Protein AF-A0A9X1LJQ0-F1 (afdb_monomer_lite)

Organism: NCBI:txid2881336

Structure (mmCIF, N/CA/C/O backbone):
data_AF-A0A9X1LJQ0-F1
#
_entry.id   AF-A0A9X1LJQ0-F1
#
loop_
_atom_site.group_PDB
_atom_site.id
_atom_site.type_symbol
_atom_site.label_atom_id
_atom_site.label_alt_id
_atom_site.label_comp_id
_atom_site.label_asym_id
_atom_site.label_entity_id
_atom_site.label_seq_id
_atom_site.pdbx_PDB_ins_code
_atom_site.Cartn_x
_atom_site.Cartn_y
_atom_site.Cartn_z
_atom_site.occupancy
_atom_site.B_iso_or_equiv
_atom_site.auth_seq_id
_atom_site.auth_comp_id
_atom_site.auth_asym_id
_atom_site.auth_atom_id
_atom_site.pdbx_PDB_model_num
ATOM 1 N N . MET A 1 1 ? -17.582 10.505 -15.658 1.00 40.09 1 MET A N 1
ATOM 2 C CA . MET A 1 1 ? -16.266 9.988 -15.250 1.00 40.09 1 MET A CA 1
ATOM 3 C C . MET A 1 1 ? -16.208 9.747 -13.746 1.00 40.09 1 MET A C 1
ATOM 5 O O . MET A 1 1 ? -15.749 10.615 -13.018 1.00 40.09 1 MET A O 1
ATOM 9 N N . ASP A 1 2 ? -16.638 8.633 -13.162 1.00 39.00 2 ASP A N 1
ATOM 10 C CA . ASP A 1 2 ? -17.648 7.614 -13.486 1.00 39.00 2 ASP A CA 1
ATOM 11 C C . ASP A 1 2 ? -17.983 6.934 -12.155 1.00 39.00 2 ASP A C 1
ATOM 13 O O . ASP A 1 2 ? -17.085 6.609 -11.377 1.00 39.00 2 ASP A O 1
ATOM 17 N N . ARG A 1 3 ? -19.278 6.768 -11.864 1.00 33.69 3 ARG A N 1
ATOM 18 C CA . ARG A 1 3 ? -19.752 6.060 -10.663 1.00 33.69 3 ARG A CA 1
ATOM 19 C C . ARG A 1 3 ? -19.507 4.544 -10.745 1.00 33.69 3 ARG A C 1
ATOM 21 O O . ARG A 1 3 ? -19.522 3.888 -9.714 1.00 33.69 3 ARG A O 1
ATOM 28 N N . GLU A 1 4 ? -19.188 4.015 -11.927 1.00 43.06 4 GLU A N 1
ATOM 29 C CA . GLU A 1 4 ? -18.952 2.581 -12.177 1.00 43.06 4 GLU A CA 1
ATOM 30 C C . GLU A 1 4 ? -17.684 2.018 -11.513 1.00 43.06 4 GLU A C 1
ATOM 32 O O . GLU A 1 4 ? -17.608 0.827 -11.227 1.00 43.06 4 GLU A O 1
ATOM 37 N N . GLY A 1 5 ? -16.686 2.851 -11.200 1.00 44.88 5 GLY A N 1
ATOM 38 C CA . GLY A 1 5 ? -15.472 2.378 -10.519 1.00 44.88 5 GLY A CA 1
ATOM 39 C C . GLY A 1 5 ? -15.666 2.058 -9.030 1.00 44.88 5 GLY A C 1
ATOM 40 O O . GLY A 1 5 ? -14.793 1.439 -8.424 1.00 44.8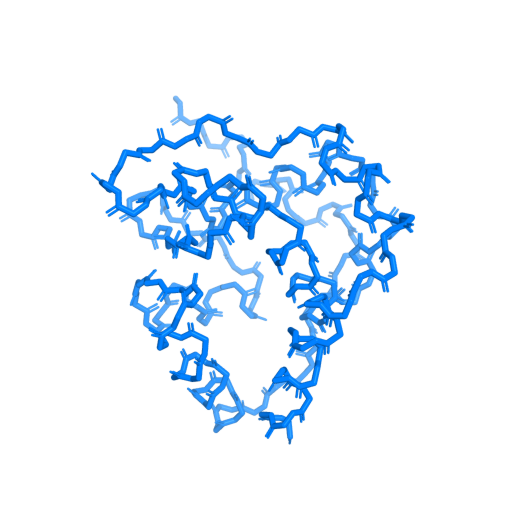8 5 GLY A O 1
ATOM 41 N N . LEU A 1 6 ? -16.775 2.506 -8.428 1.00 43.34 6 LEU A N 1
ATOM 42 C CA . LEU A 1 6 ? -17.034 2.425 -6.985 1.00 43.34 6 LEU A CA 1
ATOM 43 C C . LEU A 1 6 ? -17.690 1.104 -6.565 1.00 43.34 6 LEU A C 1
ATOM 45 O O . LEU A 1 6 ? -17.426 0.626 -5.466 1.00 43.34 6 LEU A O 1
ATOM 49 N N . GLU A 1 7 ? -18.498 0.496 -7.434 1.00 45.16 7 GLU A N 1
ATOM 50 C CA . GLU A 1 7 ? -19.222 -0.747 -7.125 1.00 45.16 7 GLU A CA 1
ATOM 51 C C . GLU A 1 7 ? -18.330 -1.995 -7.259 1.00 45.16 7 GLU A C 1
ATOM 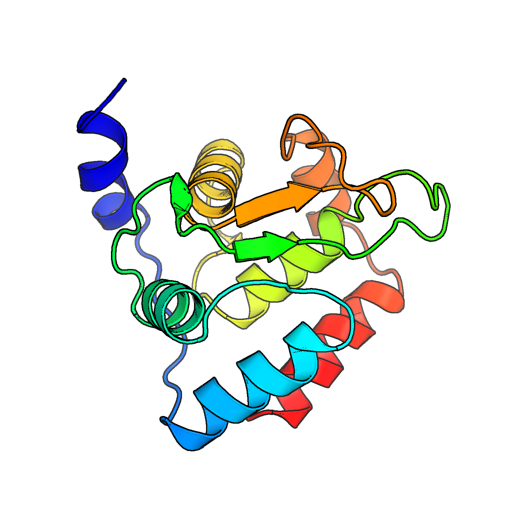53 O O . GLU A 1 7 ? -18.599 -3.024 -6.643 1.00 45.16 7 GLU A O 1
ATOM 58 N N . ASN A 1 8 ? -17.203 -1.896 -7.975 1.00 47.97 8 ASN A N 1
ATOM 59 C CA . ASN A 1 8 ? -16.389 -3.060 -8.332 1.00 47.97 8 ASN A CA 1
ATOM 60 C C . ASN A 1 8 ? -15.375 -3.532 -7.268 1.00 47.97 8 ASN A C 1
ATOM 62 O O . ASN A 1 8 ? -14.842 -4.635 -7.386 1.00 47.97 8 ASN A O 1
ATOM 66 N N . LEU A 1 9 ? -15.117 -2.770 -6.197 1.00 51.72 9 LEU A N 1
ATOM 67 C CA . LEU A 1 9 ? -14.191 -3.222 -5.141 1.00 51.72 9 LEU A CA 1
ATOM 68 C C . LEU A 1 9 ? -14.761 -4.363 -4.285 1.00 51.72 9 LEU A C 1
ATOM 70 O O . LEU A 1 9 ? -13.995 -5.164 -3.748 1.00 51.72 9 LEU A O 1
ATOM 74 N N . HIS A 1 10 ? -16.090 -4.493 -4.218 1.00 52.41 10 HIS A N 1
ATOM 75 C CA . HIS A 1 10 ? -16.757 -5.595 -3.519 1.00 52.41 10 HIS A CA 1
ATOM 76 C C . HIS A 1 10 ? -16.536 -6.973 -4.179 1.00 52.41 10 HIS A C 1
ATOM 78 O O . HIS A 1 10 ? -16.842 -7.990 -3.559 1.00 52.41 10 HIS A O 1
ATOM 84 N N . PHE A 1 11 ? -15.964 -7.040 -5.389 1.00 55.28 11 PHE A N 1
ATOM 85 C CA . PHE A 1 11 ? -15.841 -8.281 -6.166 1.00 55.28 11 PHE A CA 1
ATOM 86 C C . PHE A 1 11 ? -14.497 -9.007 -6.026 1.00 55.28 11 PHE A C 1
ATOM 88 O O . PHE A 1 11 ? -14.370 -10.146 -6.471 1.00 55.28 11 PHE A O 1
ATOM 95 N N . TYR A 1 12 ? -13.488 -8.405 -5.392 1.00 72.00 12 TYR A N 1
ATOM 96 C CA . TYR A 1 12 ? -12.128 -8.963 -5.397 1.00 72.00 12 TYR A CA 1
ATOM 97 C C . TYR A 1 12 ? -11.824 -9.967 -4.276 1.00 72.00 12 TYR A C 1
ATOM 99 O O . TYR A 1 12 ? -10.702 -10.454 -4.190 1.00 72.00 12 TYR A O 1
ATOM 107 N N . ASN A 1 13 ? -12.811 -10.312 -3.439 1.00 81.38 13 ASN A N 1
ATOM 108 C CA . ASN A 1 13 ? -12.666 -11.250 -2.315 1.00 81.38 13 ASN A CA 1
ATOM 109 C C . ASN A 1 13 ? -11.400 -10.991 -1.461 1.00 81.38 13 ASN A C 1
ATOM 111 O O . ASN A 1 13 ? -10.716 -11.918 -1.026 1.00 81.38 13 ASN A O 1
ATOM 115 N N . ILE A 1 14 ? -11.077 -9.710 -1.253 1.00 90.31 14 ILE A N 1
ATOM 116 C CA . ILE A 1 14 ? -9.981 -9.252 -0.394 1.00 90.31 14 ILE A CA 1
ATOM 117 C C . ILE A 1 14 ? -10.519 -8.789 0.953 1.00 90.31 14 ILE A C 1
ATOM 119 O O . ILE A 1 14 ? -11.669 -8.363 1.073 1.00 90.31 14 ILE A O 1
ATOM 123 N N . LYS A 1 15 ? -9.665 -8.842 1.973 1.00 91.88 15 LYS A N 1
ATOM 124 C CA . LYS A 1 15 ? -9.941 -8.274 3.296 1.00 91.88 15 LYS A CA 1
ATOM 125 C C . LYS A 1 15 ? -8.729 -7.486 3.755 1.00 91.88 15 LYS A C 1
ATOM 127 O O . LYS A 1 15 ? -7.608 -7.926 3.530 1.00 91.88 15 LYS A O 1
ATOM 132 N N . ALA A 1 16 ? -8.932 -6.364 4.427 1.00 92.81 16 ALA A N 1
ATOM 133 C CA . ALA A 1 16 ? -7.845 -5.767 5.186 1.00 92.81 16 ALA A CA 1
ATOM 134 C C . ALA A 1 16 ? -7.528 -6.636 6.408 1.00 92.81 16 ALA A C 1
ATOM 136 O O . ALA A 1 16 ? -8.412 -7.307 6.953 1.00 92.81 16 ALA A O 1
ATOM 137 N N . ILE A 1 17 ? -6.266 -6.644 6.829 1.00 94.31 17 ILE A N 1
ATOM 138 C CA . ILE A 1 17 ? -5.898 -7.233 8.116 1.00 94.31 17 ILE A CA 1
ATOM 139 C C . ILE A 1 17 ? -6.614 -6.493 9.257 1.00 94.31 17 ILE A C 1
ATOM 141 O O . ILE A 1 17 ? -6.891 -5.296 9.167 1.00 94.31 17 ILE A O 1
ATOM 145 N N . ALA A 1 18 ? -6.914 -7.205 10.343 1.00 93.00 18 ALA A N 1
ATOM 146 C CA . ALA A 1 18 ? -7.501 -6.588 11.524 1.00 93.00 18 ALA A CA 1
ATOM 147 C C . ALA A 1 18 ? -6.448 -5.718 12.225 1.00 93.00 18 ALA A C 1
ATOM 149 O O . ALA A 1 18 ? -5.435 -6.232 12.697 1.00 93.00 18 ALA A O 1
ATOM 150 N N . LEU A 1 19 ? -6.703 -4.413 12.291 1.00 93.94 19 LEU A N 1
ATOM 151 C CA . LEU A 1 19 ? -5.859 -3.436 12.973 1.00 93.94 19 LEU A CA 1
ATOM 152 C C . LEU A 1 19 ? -6.671 -2.730 14.052 1.00 93.94 19 LEU A C 1
ATOM 154 O O . LEU A 1 19 ? -7.808 -2.321 13.822 1.00 93.94 19 LEU A O 1
ATOM 158 N N . THR A 1 20 ? -6.067 -2.540 15.220 1.00 95.56 20 THR A N 1
ATOM 159 C CA . THR A 1 20 ? -6.572 -1.576 16.202 1.00 95.56 20 THR A CA 1
ATOM 160 C C . THR A 1 20 ? -6.380 -0.148 15.687 1.00 95.56 20 THR A C 1
ATOM 162 O O . THR A 1 20 ? -5.572 0.109 14.787 1.00 95.56 20 THR A O 1
ATOM 165 N N . GLU A 1 21 ? -7.089 0.812 16.280 1.00 94.00 21 GLU A N 1
ATOM 166 C CA . GLU A 1 21 ? -6.897 2.235 15.978 1.00 94.00 21 GLU A CA 1
ATOM 167 C C . GLU A 1 21 ? -5.437 2.660 16.204 1.00 94.00 21 GLU A C 1
ATOM 169 O O . GLU A 1 21 ? -4.819 3.232 15.311 1.00 94.00 21 GLU A O 1
ATOM 174 N N . VAL A 1 22 ? -4.835 2.242 17.324 1.00 96.25 22 VAL A N 1
ATOM 175 C CA . VAL A 1 22 ? -3.431 2.535 17.662 1.00 96.25 22 VAL A CA 1
ATOM 176 C C . VAL A 1 22 ? -2.455 1.988 16.611 1.00 96.25 22 VAL A C 1
ATOM 178 O O . VAL A 1 22 ? -1.521 2.687 16.215 1.00 96.25 22 VAL A O 1
ATOM 181 N N . GLN A 1 23 ? -2.656 0.757 16.126 1.00 97.00 23 GLN A N 1
ATOM 182 C CA . GLN A 1 23 ? -1.818 0.182 15.061 1.00 97.00 23 GLN A CA 1
ATOM 183 C C . GLN A 1 23 ? -2.015 0.917 13.729 1.00 97.00 23 GLN A C 1
ATOM 185 O O . GLN A 1 23 ? -1.045 1.169 13.013 1.00 97.00 23 GLN A O 1
ATOM 190 N N . THR A 1 24 ? -3.252 1.307 13.411 1.00 97.06 24 THR A N 1
ATOM 191 C CA . THR A 1 24 ? -3.582 2.053 12.187 1.00 97.06 24 THR A CA 1
ATOM 192 C C . THR A 1 24 ? -2.914 3.429 12.185 1.00 97.06 24 THR A C 1
ATOM 194 O O . THR A 1 24 ? -2.277 3.807 11.200 1.00 97.06 24 THR A O 1
ATOM 197 N N . GLU A 1 25 ? -2.980 4.158 13.301 1.00 96.94 25 GLU A N 1
ATOM 198 C CA . GLU A 1 25 ? -2.285 5.437 13.480 1.00 96.94 25 GLU A CA 1
ATOM 199 C C . GLU A 1 25 ? -0.767 5.284 13.395 1.00 96.94 25 GLU A C 1
ATOM 201 O O . GLU A 1 25 ? -0.092 6.086 12.743 1.00 96.94 25 GLU A O 1
ATOM 206 N N . LYS A 1 26 ? -0.216 4.243 14.032 1.00 97.62 26 LYS A N 1
ATOM 207 C CA . LYS A 1 26 ? 1.221 3.957 14.000 1.00 97.62 26 LYS A CA 1
ATOM 208 C C . LYS A 1 26 ? 1.692 3.680 12.572 1.00 97.62 26 LYS A C 1
ATOM 210 O O . LYS A 1 26 ? 2.651 4.314 12.137 1.00 97.62 26 LYS A O 1
ATOM 215 N N . LEU A 1 27 ? 0.991 2.819 11.830 1.00 97.69 27 LEU A N 1
ATOM 216 C CA . LEU A 1 27 ? 1.265 2.553 10.415 1.00 97.69 27 LEU A CA 1
ATOM 217 C C . LEU A 1 27 ? 1.212 3.837 9.586 1.00 97.69 27 LEU A C 1
ATOM 219 O O . LEU A 1 27 ? 2.158 4.132 8.856 1.00 97.69 27 LEU A O 1
ATOM 223 N N . PHE A 1 28 ? 0.143 4.627 9.726 1.00 97.94 28 PHE A N 1
ATOM 224 C CA . PHE A 1 28 ? 0.007 5.885 8.997 1.00 97.94 28 PHE A CA 1
ATOM 225 C C . PHE A 1 28 ? 1.182 6.823 9.275 1.00 97.94 28 PHE A C 1
ATOM 227 O O . PHE A 1 28 ? 1.788 7.346 8.340 1.00 97.94 28 PHE A O 1
ATOM 234 N N . ARG A 1 29 ? 1.538 7.011 10.550 1.00 97.56 29 ARG A N 1
ATOM 235 C CA . ARG A 1 29 ? 2.635 7.891 10.958 1.00 97.56 29 ARG A CA 1
ATOM 236 C C . ARG A 1 29 ? 3.978 7.426 10.406 1.00 97.56 29 ARG A C 1
ATOM 238 O O . ARG A 1 29 ? 4.730 8.255 9.902 1.00 97.56 29 ARG A O 1
ATOM 245 N N . GLU A 1 30 ? 4.292 6.137 10.505 1.00 97.06 30 GLU A N 1
ATOM 246 C CA . GLU A 1 30 ? 5.579 5.606 10.046 1.00 97.06 30 GLU A CA 1
ATOM 247 C C . GLU A 1 30 ? 5.712 5.674 8.522 1.00 97.06 30 GLU A C 1
ATOM 249 O O . GLU A 1 30 ? 6.706 6.197 8.015 1.00 97.06 30 GLU A O 1
ATOM 254 N N . PHE A 1 31 ? 4.687 5.257 7.775 1.00 96.69 31 PHE A N 1
ATOM 255 C CA . PHE A 1 31 ? 4.723 5.332 6.314 1.00 96.69 31 PHE A CA 1
ATOM 256 C C . PHE A 1 31 ? 4.675 6.775 5.794 1.00 96.69 31 PHE A C 1
ATOM 258 O O . PHE A 1 31 ? 5.270 7.064 4.754 1.00 96.69 31 PHE A O 1
ATOM 265 N N . SER A 1 32 ? 4.065 7.709 6.533 1.00 95.81 32 SER A N 1
ATOM 266 C CA . SER A 1 32 ? 4.033 9.131 6.156 1.00 95.81 32 SER A CA 1
ATOM 267 C C . SER A 1 32 ? 5.392 9.833 6.211 1.00 95.81 32 SER A C 1
ATOM 269 O O . SER A 1 32 ? 5.540 10.922 5.661 1.00 95.81 32 SER A O 1
ATOM 271 N N . LYS A 1 33 ? 6.407 9.236 6.849 1.00 94.06 33 LYS A N 1
ATOM 272 C CA . LYS A 1 33 ? 7.757 9.820 6.895 1.00 94.06 33 LYS A CA 1
ATOM 273 C C . LYS A 1 33 ? 8.462 9.784 5.540 1.00 94.06 33 LYS A C 1
ATOM 275 O O . LYS A 1 33 ? 9.287 10.651 5.270 1.00 94.06 33 LYS A O 1
ATOM 280 N N . GLN A 1 34 ? 8.174 8.776 4.715 1.00 90.38 34 GLN A N 1
ATOM 281 C CA . GLN A 1 34 ? 8.966 8.505 3.509 1.00 90.38 34 GLN A CA 1
ATOM 282 C C . GLN A 1 34 ? 8.158 7.986 2.317 1.00 90.38 34 GLN A C 1
ATOM 284 O O . GLN A 1 34 ? 8.537 8.236 1.177 1.00 90.38 34 GLN A O 1
ATOM 289 N N . TYR A 1 35 ? 7.067 7.263 2.550 1.00 92.69 35 TYR A N 1
ATOM 290 C CA . TYR A 1 35 ? 6.378 6.510 1.501 1.00 92.69 35 TYR A CA 1
ATOM 291 C C . TYR A 1 35 ? 5.067 7.163 1.076 1.00 92.69 35 TYR A C 1
ATOM 293 O O . TYR A 1 35 ? 4.684 7.084 -0.092 1.00 92.69 35 TYR A O 1
ATOM 301 N N . LEU A 1 36 ? 4.392 7.817 2.020 1.00 92.44 36 LEU A N 1
ATOM 302 C CA . LEU A 1 36 ? 3.001 8.231 1.917 1.00 92.44 36 LEU A CA 1
ATOM 303 C C . LEU A 1 36 ? 2.838 9.726 2.227 1.00 92.44 36 LEU A C 1
ATOM 305 O O . LEU A 1 36 ? 3.491 10.268 3.109 1.00 92.44 36 LEU A O 1
ATOM 309 N N . SER A 1 37 ? 1.901 10.385 1.558 1.00 94.12 37 SER A N 1
ATOM 310 C CA . SER A 1 37 ? 1.339 11.669 1.979 1.00 94.12 37 SER A CA 1
ATOM 311 C C . SER A 1 37 ? -0.181 11.647 1.810 1.00 94.12 37 SER A C 1
ATOM 313 O O . SER A 1 37 ? -0.707 10.948 0.945 1.00 94.12 37 SER A O 1
ATOM 315 N N . GLY A 1 38 ? -0.909 12.392 2.637 1.00 94.00 38 GLY A N 1
ATOM 316 C CA . GLY A 1 38 ? -2.370 12.437 2.618 1.00 94.00 38 GLY A CA 1
ATOM 317 C C . GLY A 1 38 ? -2.946 12.638 4.014 1.00 94.00 38 GLY A C 1
ATOM 318 O O . GLY A 1 38 ? -2.217 12.942 4.956 1.00 94.00 38 GLY A O 1
ATOM 319 N N . SER A 1 39 ? -4.262 12.486 4.151 1.00 97.12 39 SER A N 1
ATOM 320 C CA . SER A 1 39 ? -4.917 12.547 5.457 1.00 97.12 39 SER A CA 1
ATOM 321 C C . SER A 1 39 ? -5.019 11.163 6.094 1.00 97.12 39 SER A C 1
ATOM 323 O O . SER A 1 39 ? -5.157 10.150 5.403 1.00 97.12 39 SER A O 1
ATOM 325 N N . TYR A 1 40 ? -5.045 11.138 7.428 1.00 97.38 40 TYR A N 1
ATOM 326 C CA . TYR A 1 40 ? -5.330 9.918 8.181 1.00 97.38 40 TYR A CA 1
ATOM 327 C C . TYR A 1 40 ? -6.692 9.322 7.801 1.00 97.38 40 TYR A C 1
ATOM 329 O O . TYR A 1 40 ? -6.813 8.115 7.653 1.00 97.38 40 TYR A O 1
ATOM 337 N N . GLN A 1 41 ? -7.698 10.163 7.534 1.00 96.44 41 GLN A N 1
ATOM 338 C CA . GLN A 1 41 ? -9.021 9.715 7.090 1.00 96.44 41 GLN A CA 1
ATOM 339 C C . GLN A 1 41 ? -8.964 8.914 5.778 1.00 96.44 41 GLN A C 1
ATOM 341 O O . GLN A 1 41 ? -9.642 7.900 5.647 1.00 96.44 41 GLN A O 1
ATOM 346 N N . SER A 1 42 ? -8.143 9.336 4.812 1.00 96.88 42 SER A N 1
ATOM 347 C CA . SER A 1 42 ? -7.958 8.592 3.562 1.00 96.88 42 SER A CA 1
ATOM 348 C C . SER A 1 42 ? -7.213 7.276 3.778 1.00 96.88 42 SER A C 1
ATOM 350 O O . SER A 1 42 ? -7.498 6.290 3.102 1.00 96.88 42 SER A O 1
ATOM 352 N N . PHE A 1 43 ? -6.278 7.246 4.730 1.00 97.44 43 PHE A N 1
ATOM 353 C CA . PHE A 1 43 ? -5.588 6.020 5.126 1.00 97.44 43 PHE A CA 1
ATOM 354 C C . PHE A 1 43 ? -6.524 5.038 5.829 1.00 97.44 43 PHE A C 1
ATOM 356 O O . PHE A 1 43 ? -6.559 3.864 5.476 1.00 97.44 43 PHE A O 1
ATOM 363 N N . TRP A 1 44 ? -7.346 5.525 6.755 1.00 95.94 44 TRP A N 1
ATOM 364 C CA . TRP A 1 44 ? -8.383 4.731 7.405 1.00 95.94 44 TRP A CA 1
ATOM 365 C C . TRP A 1 44 ? -9.371 4.157 6.387 1.00 95.94 44 TRP A C 1
ATOM 367 O O . TRP A 1 44 ? -9.748 2.994 6.465 1.00 95.94 44 TRP A O 1
ATOM 377 N N . ALA A 1 45 ? -9.746 4.933 5.369 1.00 94.69 45 ALA A N 1
ATOM 378 C CA . ALA A 1 45 ? -10.629 4.432 4.327 1.00 94.69 45 ALA A CA 1
ATOM 379 C C . ALA A 1 45 ? -10.015 3.256 3.545 1.00 94.69 45 ALA A C 1
ATOM 381 O O . ALA A 1 45 ? -10.733 2.313 3.217 1.00 94.69 45 ALA A O 1
ATOM 382 N N . LEU A 1 46 ? -8.698 3.273 3.302 1.00 95.25 46 LEU A N 1
ATOM 383 C CA . LEU A 1 46 ? -7.962 2.143 2.728 1.00 95.25 46 LEU A CA 1
ATOM 384 C C . LEU A 1 46 ? -7.984 0.917 3.656 1.00 95.25 46 LEU A C 1
ATOM 386 O O . LEU A 1 46 ? -8.252 -0.185 3.183 1.00 95.25 46 LEU A O 1
ATOM 390 N N . THR A 1 47 ? -7.732 1.085 4.959 1.00 94.69 47 THR A N 1
ATOM 391 C CA . THR A 1 47 ? -7.746 -0.044 5.911 1.00 94.69 47 THR A CA 1
ATOM 392 C C . THR A 1 47 ? -9.152 -0.592 6.156 1.00 94.69 47 THR A C 1
ATOM 394 O O . THR A 1 47 ? -9.307 -1.771 6.449 1.00 94.69 47 THR A O 1
ATOM 397 N N . ALA A 1 48 ? -10.187 0.225 5.974 1.00 92.25 48 ALA A N 1
ATOM 398 C CA . ALA A 1 48 ? -11.583 -0.195 6.010 1.00 92.25 48 ALA A CA 1
ATOM 399 C C . ALA A 1 48 ? -12.103 -0.698 4.648 1.00 92.25 48 ALA A C 1
ATOM 401 O O . ALA A 1 48 ? -13.257 -1.114 4.561 1.00 92.25 48 ALA A O 1
ATOM 402 N N . LEU A 1 49 ? -11.286 -0.636 3.585 1.00 92.19 49 LEU A N 1
ATOM 403 C CA . LEU A 1 49 ? -11.687 -0.906 2.196 1.00 92.19 49 LEU A CA 1
ATOM 404 C C . LEU A 1 49 ? -12.958 -0.146 1.776 1.00 92.19 49 LEU A C 1
ATOM 406 O O . LEU A 1 49 ? -13.797 -0.640 1.025 1.00 92.19 49 LEU A O 1
ATOM 410 N N . THR A 1 50 ? -13.095 1.085 2.265 1.00 91.69 50 THR A N 1
ATOM 411 C CA . THR A 1 50 ? -14.207 1.973 1.917 1.00 91.69 50 THR A CA 1
ATOM 412 C C . THR A 1 50 ? -13.827 2.870 0.745 1.00 91.69 50 THR A C 1
ATOM 414 O O . THR A 1 50 ? -12.646 3.202 0.583 1.00 91.69 50 THR A O 1
ATOM 417 N N . PRO A 1 51 ? -14.790 3.275 -0.096 1.00 89.38 51 PRO A N 1
ATOM 418 C CA . PRO A 1 51 ? -14.471 4.107 -1.241 1.00 89.38 51 PRO A CA 1
ATOM 419 C C . PRO A 1 51 ? -14.015 5.516 -0.858 1.00 89.38 51 PRO A C 1
ATOM 421 O O . PRO A 1 51 ? -14.556 6.119 0.071 1.00 89.38 51 PRO A O 1
ATOM 424 N N . ILE A 1 52 ? -13.083 6.082 -1.631 1.00 90.31 52 ILE A N 1
ATOM 425 C CA . ILE A 1 52 ? -12.654 7.479 -1.471 1.00 90.31 52 ILE A CA 1
ATOM 426 C C . ILE A 1 52 ? -12.793 8.285 -2.764 1.00 90.31 52 ILE A C 1
ATOM 428 O O . ILE A 1 52 ? -12.538 7.769 -3.858 1.00 90.31 52 ILE A O 1
ATOM 432 N N . PRO A 1 53 ? -13.170 9.575 -2.679 1.00 90.06 53 PRO A N 1
ATOM 433 C CA . PRO A 1 53 ? -13.240 10.417 -3.860 1.00 90.06 53 PRO A CA 1
ATOM 434 C C . PRO A 1 53 ? -11.829 10.675 -4.424 1.00 90.06 53 PRO A C 1
ATOM 436 O O . PRO A 1 53 ? -10.864 10.768 -3.657 1.00 90.06 53 PRO A O 1
ATOM 439 N N . PRO A 1 54 ? -11.681 10.852 -5.753 1.00 89.88 54 PRO A N 1
ATOM 440 C CA . PRO A 1 54 ? -10.369 10.976 -6.394 1.00 89.88 54 PRO A CA 1
ATOM 441 C C . PRO A 1 54 ? -9.455 12.062 -5.810 1.00 89.88 54 PRO A C 1
ATOM 443 O O . PRO A 1 54 ? -8.247 11.869 -5.713 1.00 89.88 54 PRO A O 1
ATOM 446 N N . ASN A 1 55 ? -10.023 13.187 -5.371 1.00 90.94 55 ASN A N 1
ATOM 447 C CA . ASN A 1 55 ? -9.292 14.316 -4.787 1.00 90.94 55 ASN A CA 1
ATOM 448 C C . ASN A 1 55 ? -8.838 14.096 -3.330 1.00 90.94 55 ASN A C 1
ATOM 450 O O . ASN A 1 55 ? -8.177 14.966 -2.765 1.00 90.94 55 ASN A O 1
ATOM 454 N N . LYS A 1 56 ? -9.206 12.971 -2.708 1.00 94.38 56 LYS A N 1
ATOM 455 C CA . LYS A 1 56 ? -8.792 12.584 -1.351 1.00 94.38 56 LYS A CA 1
ATOM 456 C C . LYS A 1 56 ? -7.841 11.389 -1.344 1.00 94.38 56 LYS A C 1
ATOM 458 O O . LYS A 1 56 ? -7.497 10.912 -0.268 1.00 94.38 56 LYS A O 1
ATOM 463 N N . ARG A 1 57 ? -7.409 10.900 -2.506 1.00 95.19 57 ARG A N 1
ATOM 464 C CA . ARG A 1 57 ? -6.457 9.788 -2.603 1.00 95.19 57 ARG A CA 1
ATOM 465 C C . ARG A 1 57 ? -5.139 10.096 -1.905 1.00 95.19 57 ARG A C 1
ATOM 467 O O . ARG A 1 57 ? -4.683 11.238 -1.874 1.00 95.19 57 ARG A O 1
ATOM 474 N N . LEU A 1 58 ? -4.535 9.047 -1.364 1.00 96.38 58 LEU A N 1
ATOM 475 C CA . LEU A 1 58 ? -3.198 9.090 -0.794 1.00 96.38 58 LEU A CA 1
ATOM 476 C C . LEU A 1 58 ? -2.172 9.288 -1.912 1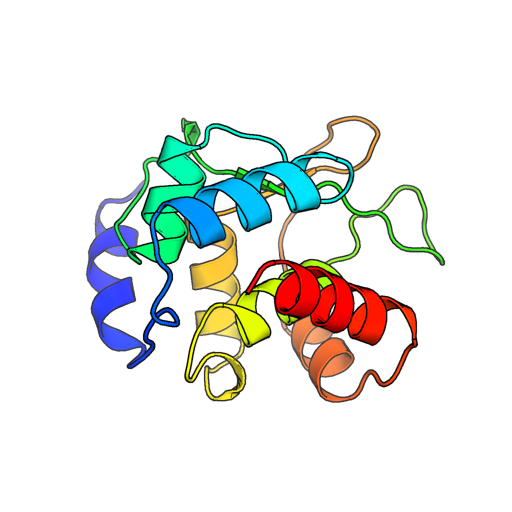.00 96.38 58 LEU A C 1
ATOM 478 O O . LEU A 1 58 ? -2.396 8.897 -3.053 1.00 96.38 58 LEU A O 1
ATOM 482 N N . ILE A 1 59 ? -1.029 9.878 -1.598 1.00 95.44 59 ILE A N 1
ATOM 483 C CA . ILE A 1 59 ? 0.073 10.058 -2.540 1.00 95.44 59 ILE A CA 1
ATOM 484 C C . ILE A 1 59 ? 1.195 9.111 -2.131 1.00 95.44 59 ILE A C 1
ATOM 486 O O . ILE A 1 59 ? 1.682 9.197 -1.007 1.00 95.44 59 ILE A O 1
ATOM 490 N N . TRP A 1 60 ? 1.619 8.234 -3.041 1.00 95.38 60 TRP A N 1
ATOM 491 C CA . TRP A 1 60 ? 2.817 7.415 -2.852 1.00 95.38 60 TRP A CA 1
ATOM 492 C C . TRP A 1 60 ? 4.027 8.110 -3.483 1.00 95.38 60 TRP A C 1
ATOM 494 O O . TRP A 1 60 ? 3.973 8.473 -4.665 1.00 95.38 60 TRP A O 1
ATOM 504 N N . ILE A 1 61 ? 5.090 8.307 -2.699 1.00 91.31 61 ILE A N 1
ATOM 505 C CA . ILE A 1 61 ? 6.250 9.150 -3.054 1.00 91.31 61 ILE A CA 1
ATOM 506 C C . ILE A 1 61 ? 7.606 8.430 -2.993 1.00 91.31 61 ILE A C 1
ATOM 508 O O . ILE A 1 61 ? 8.630 9.049 -3.279 1.00 91.31 61 ILE A O 1
ATOM 512 N N . ASP A 1 62 ? 7.633 7.138 -2.655 1.00 90.25 62 ASP A N 1
ATOM 513 C CA . ASP A 1 62 ? 8.878 6.361 -2.618 1.00 90.25 62 ASP A CA 1
ATOM 514 C C . ASP A 1 62 ? 9.557 6.312 -3.989 1.00 90.25 62 ASP A C 1
ATOM 516 O O . ASP A 1 62 ? 8.891 6.168 -5.014 1.00 90.25 62 ASP A O 1
ATOM 520 N N . THR A 1 63 ? 10.884 6.405 -4.027 1.00 88.75 63 THR A N 1
ATOM 521 C CA . THR A 1 63 ? 11.647 6.558 -5.276 1.00 88.75 63 THR A CA 1
ATOM 522 C C . THR A 1 63 ? 12.403 5.298 -5.643 1.00 88.75 63 THR A C 1
ATOM 524 O O . THR A 1 63 ? 12.878 4.562 -4.782 1.00 88.75 63 THR A O 1
ATOM 527 N N . SER A 1 64 ? 12.534 5.025 -6.943 1.00 85.88 64 SER A N 1
ATOM 528 C CA . SER A 1 64 ? 13.319 3.879 -7.392 1.00 85.88 64 SER A CA 1
ATOM 529 C C . SER A 1 64 ? 14.802 4.103 -7.076 1.00 85.88 64 SER A C 1
ATOM 531 O O . SER A 1 64 ? 15.370 5.084 -7.561 1.00 85.88 64 SER A O 1
ATOM 533 N N . PRO A 1 65 ? 15.482 3.161 -6.395 1.00 81.19 65 PRO A N 1
ATOM 534 C CA . PRO A 1 65 ? 16.920 3.268 -6.141 1.00 81.19 65 PRO A CA 1
ATOM 535 C C . PRO A 1 65 ? 17.741 3.377 -7.432 1.00 81.19 65 PRO A C 1
ATOM 537 O O . PRO A 1 65 ? 18.749 4.073 -7.493 1.00 81.19 65 PRO A O 1
ATOM 540 N N . LYS A 1 66 ? 17.284 2.705 -8.498 1.00 86.19 66 LYS A N 1
ATOM 541 C CA . LYS A 1 66 ? 17.933 2.721 -9.819 1.00 86.19 66 LYS A CA 1
ATOM 542 C C . LYS A 1 66 ? 17.556 3.951 -10.643 1.00 86.19 66 LYS A C 1
ATOM 544 O O . LYS A 1 66 ? 18.279 4.314 -11.566 1.00 86.19 66 LYS A O 1
ATOM 549 N N . ARG A 1 67 ? 16.400 4.558 -10.360 1.00 87.19 67 ARG A N 1
ATOM 550 C CA . ARG A 1 67 ? 15.851 5.705 -11.094 1.00 87.19 67 ARG A CA 1
ATOM 551 C C . ARG A 1 67 ? 15.225 6.696 -10.108 1.00 87.19 67 ARG A C 1
ATOM 553 O O . ARG A 1 67 ? 14.003 6.765 -10.022 1.00 87.19 67 ARG A O 1
ATOM 560 N N . PRO A 1 68 ? 16.027 7.517 -9.408 1.00 85.69 68 PRO A N 1
ATOM 561 C CA . PRO A 1 68 ? 15.536 8.370 -8.315 1.00 85.69 68 PRO A CA 1
ATOM 562 C C . PRO A 1 68 ? 14.458 9.392 -8.719 1.00 85.69 68 PRO A C 1
ATOM 564 O O . PRO A 1 68 ? 13.759 9.946 -7.879 1.00 85.69 68 PRO A O 1
ATOM 567 N N . LYS A 1 69 ? 14.303 9.655 -10.023 1.00 87.62 69 LYS A N 1
ATOM 568 C CA . LYS A 1 69 ? 13.263 10.531 -10.586 1.00 87.62 69 LYS A CA 1
ATOM 569 C C . LYS A 1 69 ? 11.920 9.822 -10.830 1.00 87.62 69 LYS A C 1
ATOM 571 O O . LYS A 1 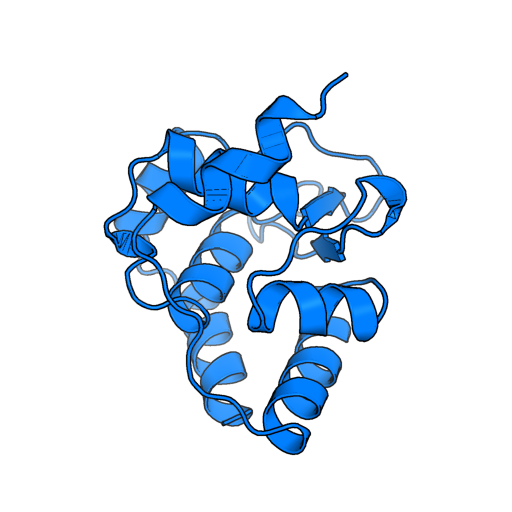69 ? 10.963 10.479 -11.246 1.00 87.62 69 LYS A O 1
ATOM 576 N N . GLU A 1 70 ? 11.850 8.509 -10.620 1.00 88.56 70 GLU A N 1
ATOM 577 C CA . GLU A 1 70 ? 10.665 7.668 -10.800 1.00 88.56 70 GLU A CA 1
ATOM 578 C C . GLU A 1 70 ? 10.178 7.114 -9.459 1.00 88.56 70 GLU A C 1
ATOM 580 O O . GLU A 1 70 ? 10.977 6.783 -8.584 1.00 88.56 70 GLU A O 1
ATOM 585 N N . VAL A 1 71 ? 8.859 6.958 -9.326 1.00 90.19 71 VAL A N 1
ATOM 586 C CA . VAL A 1 71 ? 8.250 6.314 -8.155 1.00 90.19 71 VAL A CA 1
ATOM 587 C C . VAL A 1 71 ? 8.540 4.816 -8.172 1.00 90.19 71 VAL A C 1
ATOM 589 O O . VAL A 1 71 ? 8.324 4.143 -9.190 1.00 90.19 71 VAL A O 1
ATOM 592 N N . ASN A 1 72 ? 8.979 4.280 -7.037 1.00 91.94 72 ASN A N 1
ATOM 593 C CA . ASN A 1 72 ? 9.098 2.852 -6.815 1.00 91.94 72 ASN A CA 1
ATOM 594 C C . ASN A 1 72 ? 7.706 2.239 -6.636 1.00 91.94 72 ASN A C 1
ATOM 596 O O . ASN A 1 72 ? 7.072 2.325 -5.590 1.00 91.94 72 ASN A O 1
ATOM 600 N N . ARG A 1 73 ? 7.207 1.623 -7.703 1.00 92.88 73 ARG A N 1
ATOM 601 C CA . ARG A 1 73 ? 5.871 1.015 -7.734 1.00 92.88 73 ARG A CA 1
ATOM 602 C C . ARG A 1 73 ? 5.807 -0.301 -6.961 1.00 92.88 73 ARG A C 1
ATOM 604 O O . ARG A 1 73 ? 4.728 -0.712 -6.555 1.00 92.88 73 ARG A O 1
ATOM 611 N N . GLN A 1 74 ? 6.945 -0.968 -6.782 1.00 94.69 74 GLN A N 1
ATOM 612 C CA . GLN A 1 74 ? 6.990 -2.290 -6.163 1.00 94.69 74 GLN A CA 1
ATOM 613 C C . GLN A 1 74 ? 6.888 -2.206 -4.640 1.00 94.69 74 GLN A C 1
ATOM 615 O O . GLN A 1 74 ? 6.283 -3.085 -4.040 1.00 94.69 74 GLN A O 1
ATOM 620 N N . SER A 1 75 ? 7.379 -1.128 -4.021 1.00 95.44 75 SER A N 1
ATOM 621 C CA . SER A 1 75 ? 7.176 -0.895 -2.587 1.00 95.44 75 SER A CA 1
ATOM 622 C C . SER A 1 75 ? 5.706 -0.656 -2.237 1.00 95.44 75 SER A C 1
ATOM 624 O O . SER A 1 75 ? 5.241 -1.156 -1.217 1.00 95.44 75 SER A O 1
ATOM 626 N N . LEU A 1 76 ? 4.942 0.023 -3.104 1.00 96.50 76 LEU A N 1
ATOM 627 C CA . LEU A 1 76 ? 3.489 0.147 -2.942 1.00 96.50 76 LEU A CA 1
ATOM 628 C C . LEU A 1 76 ? 2.792 -1.218 -3.020 1.00 96.50 76 LEU A C 1
ATOM 630 O O . LEU A 1 76 ? 1.910 -1.506 -2.216 1.00 96.50 76 LEU A O 1
ATOM 634 N N . LEU A 1 77 ? 3.177 -2.055 -3.988 1.00 97.25 77 LEU A N 1
ATOM 635 C CA . LEU A 1 77 ? 2.618 -3.402 -4.126 1.00 97.25 77 LEU A CA 1
ATOM 636 C C . LEU A 1 77 ? 2.916 -4.267 -2.904 1.00 97.25 77 LEU A C 1
ATOM 638 O O . LEU A 1 77 ? 2.027 -4.965 -2.426 1.00 97.25 77 LEU A O 1
ATOM 642 N N . GLU A 1 78 ? 4.130 -4.168 -2.367 1.00 97.94 78 GLU A N 1
ATOM 643 C CA . GLU A 1 78 ? 4.501 -4.867 -1.143 1.00 97.94 78 GLU A CA 1
ATOM 644 C C . GLU A 1 78 ? 3.697 -4.369 0.058 1.00 97.94 78 GLU A C 1
ATOM 646 O O . GLU A 1 78 ? 3.136 -5.173 0.795 1.00 97.94 78 GLU A O 1
ATOM 651 N N . PHE A 1 79 ? 3.544 -3.052 0.211 1.00 97.75 79 PHE A N 1
ATOM 652 C CA . PHE A 1 79 ? 2.709 -2.472 1.260 1.00 97.75 79 PHE A CA 1
ATOM 653 C C . PHE A 1 79 ? 1.258 -2.979 1.194 1.00 97.75 79 PHE A C 1
ATOM 655 O O . PHE A 1 79 ? 0.706 -3.419 2.202 1.00 97.75 79 PHE A O 1
ATOM 662 N N . LEU A 1 80 ? 0.651 -2.970 0.002 1.00 97.25 80 LEU A N 1
ATOM 663 C CA . LEU A 1 80 ? -0.705 -3.485 -0.206 1.00 97.25 80 LEU A CA 1
ATOM 664 C C . LEU A 1 80 ? -0.802 -4.984 0.085 1.00 97.25 80 LEU A C 1
ATOM 666 O O . LEU A 1 80 ? -1.783 -5.421 0.679 1.00 97.25 80 LEU A O 1
ATOM 670 N N . ASN A 1 81 ? 0.216 -5.763 -0.279 1.00 97.56 81 ASN A N 1
ATOM 671 C CA . ASN A 1 81 ? 0.272 -7.192 0.007 1.00 97.56 81 ASN A CA 1
ATOM 672 C C . ASN A 1 81 ? 0.335 -7.504 1.510 1.00 97.56 81 ASN A C 1
ATOM 674 O O . ASN A 1 81 ? -0.244 -8.496 1.945 1.00 97.56 81 ASN A O 1
ATOM 678 N N . GLN A 1 82 ? 1.002 -6.660 2.302 1.00 97.88 82 GLN A N 1
ATOM 679 C CA . GLN A 1 82 ? 1.014 -6.786 3.764 1.00 97.88 82 GLN A CA 1
ATOM 680 C C . GLN A 1 82 ? -0.327 -6.373 4.385 1.00 97.88 82 GLN A C 1
ATOM 682 O O . GLN A 1 82 ? -0.807 -7.014 5.318 1.00 97.88 82 GLN A O 1
ATOM 687 N N . LEU A 1 83 ? -0.946 -5.312 3.859 1.00 97.31 83 LEU A N 1
ATOM 688 C CA . LEU A 1 83 ? -2.189 -4.767 4.399 1.00 97.31 83 LEU A CA 1
ATOM 689 C C . LEU A 1 83 ? -3.425 -5.612 4.049 1.00 97.31 83 LEU A C 1
ATOM 691 O O . LEU A 1 83 ? -4.378 -5.656 4.828 1.00 97.31 83 LEU A O 1
ATOM 695 N N . LEU A 1 84 ? -3.442 -6.247 2.876 1.00 96.19 84 LEU A N 1
ATOM 696 C CA . LEU A 1 84 ? -4.642 -6.844 2.294 1.00 96.19 84 LEU A CA 1
ATOM 697 C C . LEU A 1 84 ? -4.490 -8.357 2.088 1.00 96.19 84 LEU A C 1
ATOM 699 O O . LEU A 1 84 ? -3.778 -8.843 1.206 1.00 96.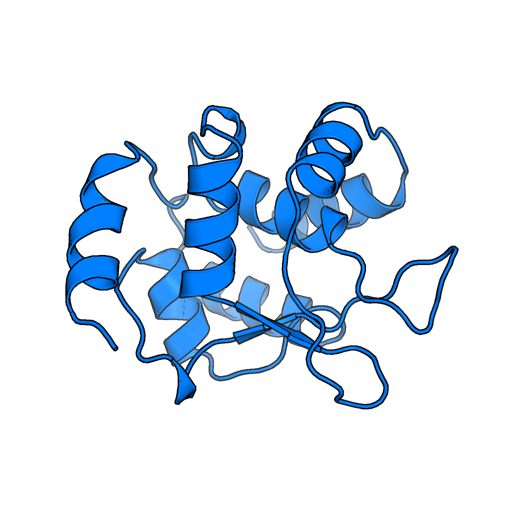19 84 LEU A O 1
ATOM 703 N N . ILE A 1 85 ? -5.252 -9.117 2.869 1.00 94.69 85 ILE A N 1
ATOM 704 C CA . ILE A 1 85 ? -5.396 -10.565 2.747 1.00 94.69 85 ILE A CA 1
ATOM 705 C C . ILE A 1 85 ? -6.005 -10.891 1.380 1.00 94.69 85 ILE A C 1
ATOM 707 O O . ILE A 1 85 ? -7.081 -10.405 1.029 1.00 94.69 85 ILE A O 1
ATOM 711 N N . GLY A 1 86 ? -5.314 -11.747 0.625 1.00 93.69 86 GLY A N 1
ATOM 712 C CA . GLY A 1 86 ? -5.723 -12.173 -0.715 1.00 93.69 86 GLY A CA 1
ATOM 713 C C . GLY A 1 86 ? -5.189 -11.298 -1.850 1.00 93.69 86 GLY A C 1
ATOM 714 O O . GLY A 1 86 ? -5.327 -11.694 -3.003 1.00 93.69 86 GLY A O 1
ATOM 715 N N . PHE A 1 87 ? -4.508 -10.180 -1.560 1.00 94.75 87 PHE A N 1
ATOM 716 C CA . PHE A 1 87 ? -4.011 -9.257 -2.589 1.00 94.75 87 PHE A CA 1
ATOM 717 C C . PHE A 1 87 ? -3.154 -9.944 -3.655 1.00 94.75 87 PHE A C 1
ATOM 719 O O . PHE A 1 87 ? -3.412 -9.778 -4.841 1.00 94.75 87 PHE A O 1
ATOM 726 N N . LYS A 1 88 ? -2.191 -10.787 -3.261 1.00 94.56 88 LYS A N 1
ATOM 727 C CA . LYS A 1 88 ? -1.324 -11.521 -4.204 1.00 94.56 88 LYS A CA 1
ATOM 728 C C . LYS A 1 88 ? -2.068 -12.432 -5.194 1.00 94.56 88 LYS A C 1
ATOM 730 O O . LYS A 1 88 ? -1.498 -12.780 -6.226 1.00 94.56 88 LYS A O 1
ATOM 735 N N . ASN A 1 89 ? -3.305 -12.823 -4.880 1.00 94.31 89 ASN A N 1
ATOM 736 C CA . ASN A 1 89 ? -4.117 -13.710 -5.713 1.00 94.31 89 ASN A CA 1
ATOM 737 C C . ASN A 1 89 ? -4.909 -12.948 -6.783 1.00 94.31 89 ASN A C 1
ATOM 739 O O . ASN A 1 89 ? -5.489 -13.577 -7.662 1.00 94.31 89 ASN A O 1
ATOM 743 N N . LEU A 1 90 ? -4.938 -11.615 -6.710 1.00 93.62 90 LEU A N 1
ATOM 744 C CA . LEU A 1 90 ? -5.629 -10.785 -7.683 1.00 93.62 90 LEU A CA 1
ATOM 745 C C . LEU A 1 90 ? -4.994 -10.886 -9.068 1.00 93.62 90 LEU A C 1
ATOM 747 O O . LEU A 1 90 ? -3.776 -11.047 -9.226 1.00 93.62 90 LEU A O 1
ATOM 751 N N . GLU A 1 91 ? -5.827 -10.723 -10.088 1.00 93.44 91 GLU A N 1
ATOM 752 C CA . GLU A 1 91 ? -5.351 -10.473 -11.439 1.00 93.44 91 GLU A CA 1
ATOM 753 C C . GLU A 1 91 ? -4.630 -9.124 -11.504 1.00 93.44 91 GLU A C 1
ATOM 755 O O . GLU A 1 91 ? -4.910 -8.192 -10.743 1.00 93.44 91 GLU A O 1
ATOM 760 N N . ASN A 1 92 ? -3.708 -8.986 -12.459 1.00 94.19 92 ASN A N 1
ATOM 761 C CA . ASN A 1 92 ? -2.903 -7.772 -12.568 1.00 94.19 92 ASN A CA 1
ATOM 762 C C . ASN A 1 92 ? -3.767 -6.509 -12.727 1.00 94.19 92 ASN A C 1
ATOM 764 O O . ASN A 1 92 ? -3.440 -5.469 -12.160 1.00 94.19 92 ASN A O 1
ATOM 768 N N . GLN A 1 93 ? -4.871 -6.598 -13.474 1.00 91.94 93 GLN A N 1
ATOM 769 C CA . GLN A 1 93 ? -5.769 -5.464 -13.680 1.00 91.94 93 GLN A CA 1
ATOM 770 C C . GLN A 1 93 ? -6.479 -5.056 -12.382 1.00 91.94 93 GLN A C 1
ATOM 772 O O . GLN A 1 93 ? -6.521 -3.876 -12.050 1.00 91.94 93 GLN A O 1
ATOM 777 N N . GLN A 1 94 ? -6.911 -6.028 -11.580 1.00 92.62 94 GLN A N 1
ATOM 778 C CA . GLN A 1 94 ? -7.552 -5.783 -10.288 1.00 92.62 94 GLN A CA 1
ATOM 779 C C . GLN A 1 94 ? -6.594 -5.095 -9.302 1.00 92.62 94 GLN A C 1
ATOM 781 O O . GLN A 1 94 ? -6.979 -4.149 -8.617 1.00 92.62 94 GLN A O 1
ATOM 786 N N . MET A 1 95 ? -5.319 -5.506 -9.271 1.00 94.62 95 MET A N 1
ATOM 787 C CA . MET A 1 95 ? -4.282 -4.831 -8.475 1.00 94.62 95 MET A CA 1
ATOM 788 C C . MET A 1 95 ? -4.060 -3.380 -8.928 1.00 94.62 95 MET A C 1
ATOM 790 O O . MET A 1 95 ? -3.904 -2.488 -8.091 1.00 94.62 95 MET A O 1
ATOM 794 N N . ILE A 1 96 ? -4.045 -3.133 -10.244 1.00 93.50 96 ILE A N 1
ATOM 795 C CA . ILE A 1 96 ? -3.912 -1.785 -10.816 1.00 93.50 96 ILE A CA 1
ATOM 796 C C . ILE A 1 96 ? -5.091 -0.911 -10.388 1.00 93.50 96 ILE A C 1
ATOM 798 O O . ILE A 1 96 ? -4.880 0.217 -9.941 1.00 93.50 96 ILE A O 1
ATOM 802 N N . ASP A 1 97 ? -6.312 -1.422 -10.511 1.00 91.25 97 ASP A N 1
ATOM 803 C CA . ASP A 1 97 ? -7.524 -0.666 -10.211 1.00 91.25 97 ASP A CA 1
ATOM 804 C C . ASP A 1 97 ? -7.642 -0.372 -8.716 1.00 91.25 97 ASP A C 1
ATOM 806 O O . ASP A 1 97 ? -7.928 0.766 -8.341 1.00 91.25 97 ASP A O 1
ATOM 810 N N . LEU A 1 98 ? -7.295 -1.337 -7.859 1.00 92.31 98 LEU A N 1
ATOM 811 C CA . LEU A 1 98 ? -7.209 -1.136 -6.413 1.00 92.31 98 LEU A CA 1
ATOM 812 C C . LEU A 1 98 ? -6.183 -0.053 -6.051 1.00 92.31 98 LEU A C 1
ATOM 814 O O . LEU A 1 98 ? -6.494 0.880 -5.310 1.00 92.31 98 LEU A O 1
ATOM 818 N N . ALA A 1 99 ? -4.970 -0.131 -6.605 1.00 93.94 99 ALA A N 1
ATOM 819 C CA . ALA A 1 99 ? -3.937 0.868 -6.351 1.00 93.94 99 ALA A CA 1
ATOM 820 C C . ALA A 1 99 ? -4.376 2.263 -6.828 1.00 93.94 99 ALA A C 1
ATOM 822 O O . ALA A 1 99 ? -4.222 3.237 -6.098 1.00 93.94 99 ALA A O 1
ATOM 823 N N . ARG A 1 100 ? -4.981 2.375 -8.018 1.00 91.81 100 ARG A N 1
ATOM 824 C CA . ARG A 1 100 ? -5.499 3.648 -8.557 1.00 91.81 100 ARG A CA 1
ATOM 825 C C . ARG A 1 100 ? -6.679 4.197 -7.765 1.00 91.81 100 ARG A C 1
ATOM 827 O O . ARG A 1 100 ? -6.884 5.411 -7.756 1.00 91.81 100 ARG A O 1
ATOM 834 N N . HIS A 1 101 ? -7.465 3.328 -7.138 1.00 91.38 101 HIS A N 1
ATOM 835 C CA . HIS A 1 101 ? -8.593 3.744 -6.323 1.00 91.38 101 HIS A CA 1
ATOM 836 C C . HIS A 1 101 ? -8.127 4.554 -5.113 1.00 91.38 101 HIS A C 1
ATOM 838 O O . HIS A 1 101 ? -8.682 5.620 -4.843 1.00 91.38 101 HIS A O 1
ATOM 844 N N . TYR A 1 102 ? -7.078 4.075 -4.439 1.00 94.62 102 TYR A N 1
ATOM 845 C CA . TYR A 1 102 ? -6.595 4.650 -3.186 1.00 94.62 102 TYR A CA 1
ATOM 846 C C . TYR A 1 102 ? -5.412 5.610 -3.340 1.00 94.62 102 TYR A C 1
ATOM 848 O O . TYR A 1 102 ? -5.244 6.492 -2.496 1.00 94.62 102 TYR A O 1
ATOM 856 N N . PHE A 1 103 ? -4.616 5.478 -4.406 1.00 95.25 103 PHE A N 1
ATOM 857 C CA . PHE A 1 103 ? -3.335 6.169 -4.540 1.00 95.25 103 PHE A CA 1
ATOM 858 C C . PHE A 1 103 ? -3.196 6.992 -5.824 1.00 95.25 103 PHE A C 1
ATOM 860 O O . PHE A 1 103 ? -3.644 6.618 -6.908 1.00 95.25 103 PHE A O 1
ATOM 867 N N . ILE A 1 104 ? -2.469 8.097 -5.691 1.00 94.12 104 ILE A N 1
ATOM 868 C CA . ILE A 1 104 ? -1.847 8.868 -6.765 1.00 94.12 104 ILE A CA 1
ATOM 869 C C . ILE A 1 104 ? -0.340 8.628 -6.663 1.00 94.12 104 ILE A C 1
ATOM 871 O O . ILE A 1 104 ? 0.244 8.731 -5.585 1.00 94.12 104 ILE A O 1
ATOM 875 N N . LEU A 1 105 ? 0.313 8.326 -7.781 1.00 93.06 105 LEU A N 1
ATOM 876 C CA . LEU A 1 105 ? 1.761 8.129 -7.814 1.00 93.06 105 LEU A CA 1
ATOM 877 C C . LEU A 1 105 ? 2.424 9.433 -8.250 1.00 93.06 105 LEU A C 1
ATOM 879 O O . LEU A 1 105 ? 2.202 9.882 -9.375 1.00 93.06 105 LEU A O 1
ATOM 883 N N . LYS A 1 106 ? 3.241 10.045 -7.389 1.00 90.56 106 LYS A N 1
ATOM 884 C CA . LYS A 1 106 ? 3.982 11.271 -7.722 1.00 90.56 106 LYS A CA 1
ATOM 885 C C . LYS A 1 106 ? 5.463 11.084 -7.482 1.00 90.56 106 LYS A C 1
ATOM 887 O O . LYS A 1 106 ? 5.866 10.576 -6.445 1.00 90.56 106 LYS A O 1
ATOM 892 N N . ASN A 1 107 ? 6.276 11.521 -8.436 1.00 87.62 107 ASN A N 1
ATOM 893 C CA . ASN A 1 107 ? 7.721 11.535 -8.238 1.00 87.62 107 ASN A CA 1
ATOM 894 C C . ASN A 1 107 ? 8.151 12.666 -7.274 1.00 87.62 107 ASN A C 1
ATOM 896 O O . ASN A 1 107 ? 7.323 13.511 -6.924 1.00 87.62 107 ASN A O 1
ATOM 900 N N . PRO A 1 108 ? 9.442 12.758 -6.894 1.00 82.31 108 PRO A N 1
ATOM 901 C CA . PRO A 1 108 ? 9.926 13.805 -5.983 1.00 82.31 108 PRO A CA 1
ATOM 902 C C . PRO A 1 108 ? 9.715 15.237 -6.479 1.00 82.31 108 PRO A C 1
ATOM 904 O O . PRO A 1 108 ? 9.664 16.165 -5.683 1.00 82.31 108 PRO A O 1
ATOM 907 N N . ALA A 1 109 ? 9.570 15.430 -7.792 1.00 85.75 109 ALA A N 1
ATOM 908 C CA . ALA A 1 109 ? 9.256 16.730 -8.379 1.00 85.75 109 ALA A CA 1
ATOM 909 C C . ALA A 1 109 ? 7.751 17.067 -8.314 1.00 85.75 109 ALA A C 1
ATOM 911 O O . ALA A 1 109 ? 7.313 18.034 -8.934 1.00 85.75 109 ALA A O 1
ATOM 912 N N . GLY A 1 110 ? 6.940 16.246 -7.637 1.00 84.31 110 GLY A N 1
ATOM 913 C CA . GLY A 1 110 ? 5.492 16.410 -7.520 1.00 84.31 110 GLY A CA 1
ATOM 914 C C . GLY A 1 110 ? 4.715 16.087 -8.798 1.00 84.31 110 GLY A C 1
ATOM 915 O O . GLY A 1 110 ? 3.496 16.278 -8.830 1.00 84.31 110 GLY A O 1
ATOM 916 N N . LYS A 1 111 ? 5.386 15.590 -9.848 1.00 85.69 111 LYS A N 1
ATOM 917 C CA . LYS A 1 111 ? 4.735 15.232 -11.110 1.00 85.69 111 LYS A CA 1
ATOM 918 C C . LYS A 1 111 ? 4.027 13.899 -10.958 1.00 85.69 111 LYS A C 1
ATOM 920 O O . LYS A 1 111 ? 4.644 12.900 -10.583 1.00 85.69 111 LYS A O 1
ATOM 925 N N . GLU A 1 112 ? 2.742 13.901 -11.290 1.00 84.75 112 GLU A N 1
ATOM 926 C CA . GLU A 1 112 ? 1.966 12.675 -11.394 1.00 84.75 112 GLU A CA 1
ATOM 927 C C . GLU A 1 112 ? 2.581 11.770 -12.459 1.00 84.75 112 GLU A C 1
ATOM 929 O O . GLU A 1 112 ? 2.904 12.194 -13.571 1.00 84.75 112 GLU A O 1
ATOM 934 N N . GLN A 1 113 ? 2.802 10.520 -12.082 1.00 78.50 113 GLN A N 1
ATOM 935 C CA . GLN A 1 113 ? 3.293 9.486 -12.968 1.00 78.50 113 GLN A CA 1
ATOM 936 C C . GLN A 1 113 ? 2.129 8.587 -13.356 1.00 78.50 113 GLN A C 1
ATOM 938 O O . GLN A 1 113 ? 1.437 8.035 -12.497 1.00 78.50 113 GLN A O 1
ATOM 943 N N . LEU A 1 114 ? 1.956 8.407 -14.666 1.00 63.56 114 LEU A N 1
ATOM 944 C CA . LEU A 1 114 ? 0.947 7.524 -15.234 1.00 63.56 114 LEU A CA 1
ATOM 945 C C . LEU A 1 114 ? 1.257 6.065 -14.869 1.00 63.56 114 LEU A C 1
ATOM 947 O O . LEU A 1 114 ? 2.050 5.375 -15.501 1.00 63.56 114 LEU A O 1
ATOM 951 N N . HIS A 1 115 ? 0.587 5.662 -13.796 1.00 73.31 115 HIS A N 1
ATOM 952 C CA . HIS A 1 115 ? 0.107 4.338 -13.437 1.00 73.31 115 HIS A CA 1
ATOM 953 C C . HIS A 1 115 ? 1.098 3.201 -13.156 1.00 73.31 115 HIS A C 1
ATOM 955 O O . HIS A 1 115 ? 2.250 3.138 -13.587 1.00 73.31 115 HIS A O 1
ATOM 961 N N . LEU A 1 116 ? 0.574 2.276 -12.354 1.00 89.19 116 LEU A N 1
ATOM 962 C CA . LEU A 1 116 ? 1.070 0.926 -12.185 1.00 89.19 116 LEU A CA 1
ATOM 963 C C . LEU A 1 116 ? 0.783 0.134 -13.473 1.00 89.19 116 LEU A C 1
ATOM 965 O O . LEU A 1 116 ? -0.317 0.231 -14.019 1.00 89.19 116 LEU A O 1
ATOM 969 N N . SER A 1 117 ? 1.764 -0.617 -13.970 1.00 90.62 117 SER A N 1
ATOM 970 C CA . SER A 1 117 ? 1.615 -1.491 -15.140 1.00 90.62 117 SER A CA 1
ATOM 971 C C . SER A 1 117 ? 1.644 -2.966 -14.742 1.00 90.62 117 SER A C 1
ATOM 973 O O . SER A 1 117 ? 2.169 -3.334 -13.689 1.00 90.62 117 SER A O 1
ATOM 975 N N . THR A 1 118 ? 1.157 -3.832 -15.630 1.00 93.25 118 THR A N 1
ATOM 976 C CA . THR A 1 118 ? 1.254 -5.293 -15.479 1.00 93.25 118 THR A CA 1
ATOM 977 C C . THR A 1 118 ? 2.705 -5.769 -15.372 1.00 93.25 118 THR A C 1
ATOM 979 O O . THR A 1 118 ? 2.990 -6.713 -14.633 1.00 93.25 118 THR A O 1
ATOM 982 N N . LYS A 1 119 ? 3.647 -5.077 -16.032 1.00 92.38 119 LYS A N 1
ATOM 983 C CA . LYS A 1 119 ? 5.084 -5.323 -15.872 1.00 92.38 119 LYS A CA 1
ATOM 984 C C . LYS A 1 119 ? 5.545 -5.047 -14.444 1.00 92.38 119 LYS A C 1
ATOM 986 O O . LYS A 1 119 ? 6.266 -5.863 -13.889 1.00 92.38 119 LYS A O 1
ATOM 991 N N . ASN A 1 120 ? 5.109 -3.947 -13.824 1.00 92.75 120 ASN A N 1
ATOM 992 C CA . ASN A 1 120 ? 5.499 -3.652 -12.440 1.00 92.75 120 ASN A CA 1
ATOM 993 C C . ASN A 1 120 ? 5.045 -4.747 -11.470 1.00 92.75 120 ASN A C 1
ATOM 995 O O . ASN A 1 120 ? 5.799 -5.077 -10.559 1.00 92.75 120 ASN A O 1
ATOM 999 N N . ILE A 1 121 ? 3.856 -5.314 -11.695 1.00 95.62 121 ILE A N 1
ATOM 1000 C CA . ILE A 1 121 ? 3.312 -6.419 -10.896 1.00 95.62 121 ILE A CA 1
ATOM 1001 C C . ILE A 1 121 ? 4.091 -7.706 -11.138 1.00 95.62 121 ILE A C 1
ATOM 1003 O O . ILE A 1 121 ? 4.479 -8.369 -10.183 1.00 95.62 121 ILE A O 1
ATOM 1007 N N . SER A 1 122 ? 4.337 -8.046 -12.403 1.00 94.62 122 SER A N 1
ATOM 1008 C CA . SER A 1 122 ? 5.093 -9.250 -12.764 1.00 94.62 122 SER A CA 1
ATOM 1009 C C . SER A 1 122 ? 6.496 -9.200 -12.167 1.00 94.62 122 SER A C 1
ATOM 1011 O O . SER A 1 122 ? 6.912 -10.141 -11.502 1.00 94.62 122 SER A O 1
ATOM 1013 N N . ASP A 1 123 ? 7.169 -8.056 -12.323 1.00 93.56 123 ASP A N 1
ATOM 1014 C CA . ASP A 1 123 ? 8.483 -7.822 -11.742 1.00 93.56 123 ASP A CA 1
ATOM 1015 C C . ASP A 1 123 ? 8.414 -7.886 -10.199 1.00 93.56 123 ASP A C 1
ATOM 1017 O O . ASP A 1 123 ? 9.321 -8.438 -9.597 1.00 93.56 123 ASP A O 1
ATOM 1021 N N . TRP A 1 124 ? 7.361 -7.366 -9.542 1.00 96.00 124 TRP A N 1
ATOM 1022 C CA . TRP A 1 124 ? 7.198 -7.444 -8.075 1.00 96.00 124 TRP A CA 1
ATOM 1023 C C . TRP A 1 124 ? 7.044 -8.887 -7.578 1.00 96.00 124 TRP A C 1
ATOM 1025 O O . TRP A 1 124 ? 7.706 -9.259 -6.615 1.00 96.00 124 TRP A O 1
ATOM 1035 N N . ARG A 1 125 ? 6.239 -9.719 -8.254 1.00 94.69 125 ARG A N 1
ATOM 1036 C CA . ARG A 1 125 ? 5.992 -11.119 -7.852 1.00 94.69 125 ARG A CA 1
ATOM 1037 C C . ARG A 1 125 ? 7.261 -11.969 -7.792 1.00 94.69 125 ARG A C 1
ATOM 1039 O O . ARG A 1 125 ? 7.295 -12.942 -7.049 1.00 94.69 125 ARG A O 1
ATOM 1046 N N . THR A 1 126 ? 8.272 -11.626 -8.586 1.00 94.25 126 THR A N 1
ATOM 1047 C CA . THR A 1 126 ? 9.554 -12.342 -8.645 1.00 94.25 126 THR A CA 1
ATOM 1048 C C . THR A 1 126 ? 10.703 -11.556 -8.015 1.00 94.25 126 THR A C 1
ATOM 1050 O O . THR A 1 126 ? 11.859 -11.943 -8.171 1.00 94.25 126 THR A O 1
ATOM 1053 N N . ASN A 1 127 ? 10.434 -10.409 -7.385 1.00 90.12 127 ASN A N 1
ATOM 1054 C CA . ASN A 1 127 ? 11.484 -9.554 -6.850 1.00 90.12 127 ASN A CA 1
ATOM 1055 C C . ASN A 1 127 ? 11.804 -9.911 -5.395 1.00 90.12 127 ASN A C 1
ATOM 1057 O O . ASN A 1 127 ? 10.990 -9.717 -4.500 1.00 90.12 127 ASN A O 1
ATOM 1061 N N . GLU A 1 128 ? 13.039 -10.343 -5.161 1.00 89.69 128 GLU A N 1
ATOM 1062 C CA . GLU A 1 128 ? 13.569 -10.691 -3.837 1.00 89.69 128 GLU A CA 1
ATOM 1063 C C . GLU A 1 128 ? 14.473 -9.590 -3.250 1.00 89.69 128 GLU A C 1
ATOM 1065 O O . GLU A 1 128 ? 15.251 -9.823 -2.325 1.00 89.69 128 GLU A O 1
ATOM 1070 N N . ALA A 1 129 ? 14.423 -8.374 -3.800 1.00 90.88 129 ALA A N 1
ATOM 1071 C CA . ALA A 1 129 ? 15.319 -7.299 -3.399 1.00 90.88 129 ALA A CA 1
ATOM 1072 C C . ALA A 1 129 ? 15.112 -6.873 -1.928 1.00 90.88 129 ALA A C 1
ATOM 1074 O O . ALA A 1 129 ? 13.967 -6.727 -1.485 1.00 90.88 129 ALA A O 1
ATOM 1075 N N . PRO A 1 130 ? 16.199 -6.549 -1.194 1.00 92.94 130 PRO A N 1
ATOM 1076 C CA . PRO A 1 130 ? 16.135 -6.189 0.227 1.00 92.94 130 PRO A CA 1
ATOM 1077 C C . PRO A 1 130 ? 15.168 -5.047 0.556 1.00 92.94 130 PRO A C 1
ATOM 1079 O O . PRO A 1 130 ? 14.492 -5.095 1.577 1.00 92.94 130 PRO A O 1
ATOM 1082 N N . TYR A 1 131 ? 15.029 -4.062 -0.336 1.00 91.88 131 TYR A N 1
ATOM 1083 C CA . TYR A 1 131 ? 14.158 -2.910 -0.092 1.00 91.88 131 TYR A CA 1
ATOM 1084 C C . TYR A 1 131 ? 12.669 -3.281 0.021 1.00 91.88 131 TYR A C 1
ATOM 1086 O O . TYR A 1 131 ? 11.913 -2.547 0.647 1.00 91.88 131 TYR A O 1
ATOM 1094 N N . LEU A 1 132 ? 12.222 -4.399 -0.569 1.00 95.12 132 LEU A N 1
ATOM 1095 C CA . LEU A 1 132 ? 10.854 -4.888 -0.366 1.00 95.12 132 LEU A CA 1
ATOM 1096 C C . LEU A 1 132 ? 10.700 -5.499 1.028 1.00 95.12 132 LEU A C 1
ATOM 1098 O O . LEU A 1 132 ? 9.714 -5.236 1.707 1.00 95.12 132 LEU A O 1
ATOM 1102 N N . GLN A 1 133 ? 11.716 -6.225 1.504 1.00 94.94 133 GLN A N 1
ATOM 1103 C CA . GLN A 1 133 ? 11.730 -6.746 2.872 1.00 94.94 133 GLN A CA 1
ATOM 1104 C C . GLN A 1 133 ? 11.697 -5.617 3.903 1.00 94.94 133 GLN A C 1
ATOM 1106 O O . GLN A 1 133 ? 11.103 -5.784 4.963 1.00 94.94 133 GLN A O 1
ATOM 1111 N N . ASP A 1 134 ? 12.303 -4.467 3.604 1.00 94.62 134 ASP A N 1
ATOM 1112 C CA . ASP A 1 134 ? 12.264 -3.301 4.487 1.00 94.62 134 ASP A CA 1
ATOM 1113 C C . ASP A 1 134 ? 10.847 -2.727 4.623 1.00 94.62 134 ASP A C 1
ATOM 1115 O O . ASP A 1 134 ? 10.452 -2.358 5.730 1.00 94.62 134 ASP A O 1
ATOM 1119 N N . ILE A 1 135 ? 10.042 -2.744 3.552 1.00 96.50 135 ILE A N 1
ATOM 1120 C CA . ILE A 1 135 ? 8.609 -2.411 3.625 1.00 96.50 135 ILE A CA 1
ATOM 1121 C C . ILE A 1 135 ? 7.885 -3.383 4.554 1.00 96.50 135 ILE A C 1
ATOM 1123 O O . ILE A 1 135 ? 7.186 -2.947 5.470 1.00 96.50 135 ILE A O 1
ATOM 1127 N N . SER A 1 136 ? 8.072 -4.691 4.356 1.00 96.69 136 SER A N 1
ATOM 1128 C CA . SER A 1 136 ? 7.422 -5.708 5.183 1.00 96.69 136 SER A CA 1
ATOM 1129 C C . SER A 1 136 ? 7.856 -5.590 6.650 1.00 96.69 136 SER A C 1
ATOM 1131 O O . SER A 1 136 ? 7.012 -5.612 7.539 1.00 96.69 136 SER A O 1
ATOM 1133 N N . ARG A 1 137 ? 9.152 -5.386 6.932 1.00 96.94 137 ARG A N 1
ATOM 1134 C CA . ARG A 1 137 ? 9.681 -5.188 8.296 1.00 96.94 137 ARG A CA 1
ATOM 1135 C C . ARG A 1 137 ? 9.114 -3.939 8.957 1.00 96.94 137 ARG A C 1
ATOM 1137 O O . ARG A 1 137 ? 8.696 -4.009 10.111 1.00 96.94 137 ARG A O 1
ATOM 1144 N N . LEU A 1 138 ? 9.085 -2.813 8.243 1.00 96.50 138 LEU A N 1
ATOM 1145 C CA . LEU A 1 138 ? 8.512 -1.574 8.762 1.00 96.50 138 LEU A CA 1
ATOM 1146 C C . LEU A 1 138 ? 7.033 -1.772 9.102 1.00 96.50 138 LEU A C 1
ATOM 1148 O O . LEU A 1 138 ? 6.602 -1.393 10.192 1.00 96.50 138 LEU A O 1
ATOM 1152 N N . PHE A 1 139 ? 6.285 -2.430 8.213 1.00 97.06 139 PHE A N 1
ATOM 1153 C CA . PHE A 1 139 ? 4.882 -2.759 8.436 1.00 97.06 139 PHE A CA 1
ATOM 1154 C C . PHE A 1 139 ? 4.699 -3.613 9.696 1.00 97.06 139 PHE A C 1
ATOM 1156 O O . PHE A 1 139 ? 3.941 -3.234 10.584 1.00 97.06 139 PHE A O 1
ATOM 1163 N N . GLN A 1 140 ? 5.449 -4.712 9.821 1.00 96.38 140 GLN A N 1
ATOM 1164 C CA . GLN A 1 140 ? 5.380 -5.611 10.979 1.00 96.38 140 GLN A CA 1
ATOM 1165 C C . GLN A 1 140 ? 5.782 -4.922 12.288 1.00 96.38 140 GLN A C 1
ATOM 1167 O O . GLN A 1 140 ? 5.197 -5.203 13.324 1.00 96.38 140 GLN A O 1
ATOM 1172 N N . SER A 1 141 ? 6.719 -3.967 12.261 1.00 95.50 141 SER A N 1
ATOM 1173 C CA . SER A 1 141 ? 7.093 -3.200 13.461 1.00 95.50 141 SER A CA 1
ATOM 1174 C C . SER A 1 141 ? 5.966 -2.299 13.993 1.00 95.50 141 SER A C 1
ATOM 1176 O O . SER A 1 141 ? 6.036 -1.797 15.121 1.00 95.50 141 SER A O 1
ATOM 1178 N N . CYS A 1 142 ? 4.935 -2.054 13.177 1.00 93.94 142 CYS A N 1
ATOM 1179 C CA . CYS A 1 142 ? 3.772 -1.250 13.534 1.00 93.94 142 CYS A CA 1
ATOM 1180 C C . CYS A 1 142 ? 2.594 -2.067 14.083 1.00 93.94 142 CYS A C 1
ATOM 1182 O O . CYS A 1 142 ? 1.660 -1.453 14.604 1.00 93.94 142 CYS A O 1
ATOM 1184 N N . LEU A 1 143 ? 2.645 -3.397 13.974 1.00 90.56 143 LEU A N 1
ATOM 1185 C CA . LEU A 1 143 ? 1.668 -4.320 14.552 1.00 90.56 143 LEU A CA 1
ATOM 1186 C C . LEU A 1 143 ? 2.022 -4.622 16.012 1.00 90.56 143 LEU A C 1
ATOM 1188 O O . LEU A 1 143 ? 1.061 -4.752 16.801 1.00 90.56 143 LEU A O 1
#

Sequence (143 aa):
MDREGLENLHFYNIKAIALTEVQTEKLFREFSKQYLSGSYQSFWALTALTPIPPNKRLIWIDTSPKRPKEVNRQSLLEFLNQLLIGFKNLENQQMIDLARHYFILKNPAGKEQLHLSTKNISDWRTNEAPYLQDISRLFQSCL

pLDDT: mean 88.89, std 13.69, range [33.69, 97.94]

Secondary structure (DSSP, 8-state):
--THHHHGGGGS--EEPP--HHHHHHHHHHHTTTTEES-HHHHHHHHTT----GGG-EEE--EETTEEEEE-HHHHHHHHHHHEETGGGS-HHHHHHHHHHHEEEB-TT-PBP----HHHHHHHHT---HHHHHHHHHHHHT-

Foldseek 3Di:
DDPVLQVCLVPQPKAFDDDDPQLLVLLCVLCCVAFKDFDSVLSVCLLHVHFDDQVRAIETEDADPVGLQFGLPLLVLLLCPLGMDCSLVDDLVSNFSSCSRRYFYAYPVRDTDPTDDSVSSVCNVPDPDVVSVVSVVSSVVSD

Ra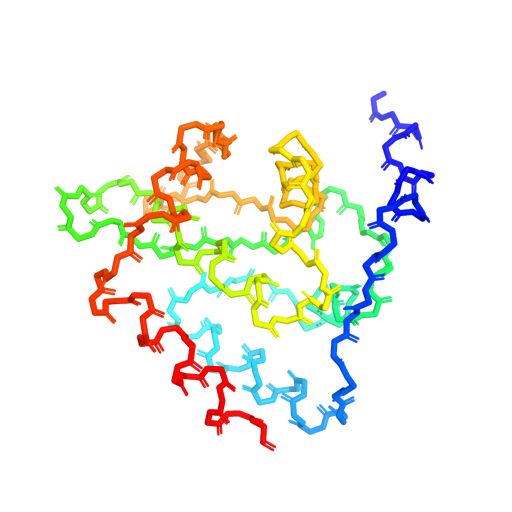dius of gyration: 14.22 Å; chains: 1; bounding box: 38×30×34 Å